Protein AF-A0A3N1PW81-F1 (afdb_monomer)

Solvent-accessible surface area (backbone atoms only — not comparable to full-atom values): 4564 Å² total; per-residue (Å²): 143,87,71,70,68,65,56,54,54,54,50,47,55,52,48,66,62,46,47,60,27,54,51,26,40,52,52,13,52,53,24,43,53,49,13,52,51,26,45,52,47,19,65,77,67,69,40,68,70,31,46,56,53,17,52,52,26,42,54,52,14,51,52,24,39,52,50,17,51,50,49,49,53,51,54,51,57,54,50,56,57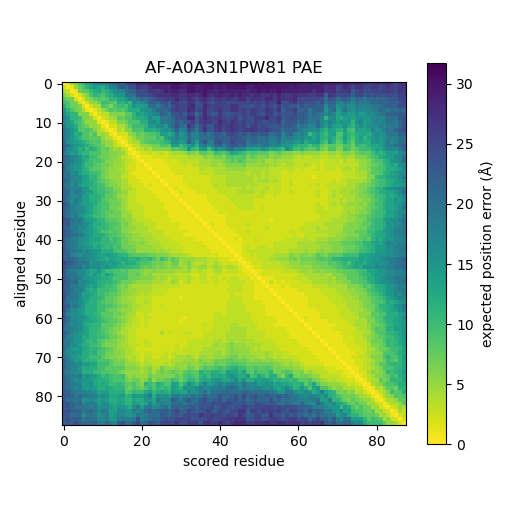,51,57,64,59,77,77,111

Structure (mmCIF, N/CA/C/O backbone):
data_AF-A0A3N1PW81-F1
#
_entry.id   AF-A0A3N1PW81-F1
#
loop_
_atom_site.group_PDB
_atom_site.id
_atom_site.type_symbol
_atom_site.label_atom_id
_atom_site.label_alt_id
_atom_site.label_comp_id
_atom_site.label_asym_id
_atom_site.label_entity_id
_atom_site.label_seq_id
_atom_site.pdbx_PDB_ins_code
_atom_site.Cartn_x
_atom_site.Cartn_y
_atom_site.Cartn_z
_atom_site.occupancy
_atom_site.B_iso_or_equiv
_atom_site.auth_seq_id
_atom_site.auth_comp_id
_atom_site.auth_asym_id
_atom_site.auth_atom_id
_atom_site.pdbx_PDB_model_num
ATOM 1 N N . MET A 1 1 ? 42.413 7.176 -20.833 1.00 46.41 1 MET A N 1
ATOM 2 C CA . MET A 1 1 ? 41.748 6.811 -19.563 1.00 46.41 1 MET A CA 1
ATOM 3 C C . MET A 1 1 ? 40.652 7.833 -19.283 1.00 46.41 1 MET A C 1
ATOM 5 O O . MET A 1 1 ? 40.857 8.754 -18.506 1.00 46.41 1 MET A O 1
ATOM 9 N N . HIS A 1 2 ? 39.518 7.725 -19.970 1.00 51.72 2 HIS A N 1
ATOM 10 C CA . HIS A 1 2 ? 38.354 8.587 -19.757 1.00 51.72 2 HIS A CA 1
ATOM 11 C C . HIS A 1 2 ? 37.109 7.740 -19.969 1.00 51.72 2 HIS A C 1
ATOM 13 O O . HIS A 1 2 ? 36.635 7.629 -21.087 1.00 51.72 2 HIS A O 1
ATOM 19 N N . GLU A 1 3 ? 36.634 7.105 -18.901 1.00 52.78 3 GLU A N 1
ATOM 20 C CA . GLU A 1 3 ? 35.360 6.381 -18.915 1.00 52.78 3 GLU A CA 1
ATOM 21 C C . GLU A 1 3 ? 34.606 6.294 -17.562 1.00 52.78 3 GLU A C 1
ATOM 23 O O . GLU A 1 3 ? 33.751 5.429 -17.430 1.00 52.78 3 GLU A O 1
ATOM 28 N N . PRO A 1 4 ? 34.815 7.161 -16.539 1.00 53.75 4 PRO A N 1
ATOM 29 C CA . PRO A 1 4 ? 33.945 7.116 -15.360 1.00 53.75 4 PRO A CA 1
ATOM 30 C C . PRO A 1 4 ? 32.605 7.844 -15.569 1.00 53.75 4 PRO A C 1
ATOM 32 O O . PRO A 1 4 ? 31.620 7.478 -14.949 1.00 53.75 4 PRO A O 1
ATOM 35 N N . VAL A 1 5 ? 32.537 8.867 -16.432 1.00 53.44 5 VAL A N 1
ATOM 36 C CA . VAL A 1 5 ? 31.366 9.769 -16.496 1.00 53.44 5 VAL A CA 1
ATOM 37 C C . VAL A 1 5 ? 30.149 9.115 -17.154 1.00 53.44 5 VAL A C 1
ATOM 39 O O . VAL A 1 5 ? 29.030 9.322 -16.699 1.00 53.44 5 VAL A O 1
ATOM 42 N N . GLN A 1 6 ? 30.344 8.314 -18.204 1.00 52.47 6 GLN A N 1
ATOM 43 C CA . GLN A 1 6 ? 29.219 7.692 -18.912 1.00 52.47 6 GLN A CA 1
ATOM 44 C C . GLN A 1 6 ? 28.535 6.598 -18.078 1.00 52.47 6 GLN A C 1
ATOM 46 O O . GLN A 1 6 ? 27.312 6.494 -18.111 1.00 52.47 6 GLN A O 1
ATOM 51 N N . ILE A 1 7 ? 29.293 5.844 -17.273 1.00 56.28 7 ILE A N 1
ATOM 52 C CA . ILE A 1 7 ? 28.749 4.776 -16.418 1.00 56.28 7 ILE A CA 1
ATOM 53 C C . ILE A 1 7 ? 27.877 5.367 -15.300 1.00 56.28 7 ILE A C 1
ATOM 55 O O . ILE A 1 7 ? 26.766 4.888 -15.080 1.00 56.28 7 ILE A O 1
ATOM 59 N N . THR A 1 8 ? 28.318 6.452 -14.653 1.00 56.34 8 THR A N 1
ATOM 60 C CA . THR A 1 8 ? 27.545 7.100 -13.579 1.00 56.34 8 THR A CA 1
ATOM 61 C C . THR A 1 8 ? 26.222 7.683 -14.084 1.00 56.34 8 THR A C 1
ATOM 63 O O . THR A 1 8 ? 25.203 7.563 -13.413 1.00 56.34 8 THR A O 1
ATOM 66 N N . VAL A 1 9 ? 26.207 8.268 -15.289 1.00 55.19 9 VAL A N 1
ATOM 67 C CA . VAL A 1 9 ? 24.985 8.836 -15.893 1.00 55.19 9 VAL A CA 1
ATOM 68 C C . VAL A 1 9 ? 23.988 7.736 -16.289 1.00 55.19 9 VAL A C 1
ATOM 70 O O . VAL A 1 9 ? 22.780 7.908 -16.122 1.00 55.19 9 VAL A O 1
ATOM 73 N N . LEU A 1 10 ? 24.478 6.586 -16.767 1.00 54.28 10 LEU A N 1
ATOM 74 C CA . LEU A 1 10 ? 23.647 5.420 -17.093 1.00 54.28 10 LEU A CA 1
ATOM 75 C C . LEU A 1 10 ? 23.051 4.760 -15.835 1.00 54.28 10 LEU A C 1
ATOM 77 O O . LEU A 1 10 ? 21.878 4.377 -15.841 1.00 54.28 10 LEU A O 1
ATOM 81 N N . GLU A 1 11 ? 23.815 4.664 -14.741 1.00 58.28 11 GLU A N 1
ATOM 82 C CA . GLU A 1 11 ? 23.299 4.201 -13.445 1.00 58.28 11 GLU A CA 1
ATOM 83 C C . GLU A 1 11 ? 22.269 5.172 -12.857 1.00 58.28 11 GLU A C 1
ATOM 85 O O . GLU A 1 11 ? 21.211 4.729 -12.407 1.00 58.28 11 GLU A O 1
ATOM 90 N N . GLU A 1 12 ? 22.516 6.484 -12.915 1.00 54.31 12 GLU A N 1
ATOM 91 C CA . GLU A 1 12 ? 21.552 7.492 -12.465 1.00 54.31 12 GLU A CA 1
ATOM 92 C C . GLU A 1 12 ? 20.244 7.411 -13.261 1.00 54.31 12 GLU A C 1
ATOM 94 O O . GLU A 1 12 ? 19.179 7.322 -12.654 1.00 54.31 12 GLU A O 1
ATOM 99 N N . GLY A 1 13 ? 20.286 7.349 -14.597 1.00 58.03 13 GLY A N 1
ATOM 100 C CA . GLY A 1 13 ? 19.077 7.215 -15.423 1.00 58.03 13 GLY A CA 1
ATOM 101 C C . GLY A 1 13 ? 18.248 5.969 -15.085 1.00 58.03 13 GLY A C 1
ATOM 102 O O . GLY A 1 13 ? 17.017 6.028 -15.008 1.00 58.03 13 GLY A O 1
ATOM 103 N N . LYS A 1 14 ? 18.918 4.850 -14.790 1.00 60.66 14 LYS A N 1
ATOM 104 C CA . LYS A 1 14 ? 18.274 3.590 -14.395 1.00 60.66 14 LYS A CA 1
ATOM 105 C C . LYS A 1 14 ? 17.664 3.661 -12.991 1.00 60.66 14 LYS A C 1
ATOM 107 O O . LYS A 1 14 ? 16.550 3.178 -12.779 1.00 60.66 14 LYS A O 1
ATOM 112 N N . ILE A 1 15 ? 18.355 4.301 -12.046 1.00 61.84 15 ILE A N 1
ATOM 113 C CA . ILE A 1 15 ? 17.865 4.524 -10.679 1.00 61.84 15 ILE A CA 1
ATOM 114 C C . ILE A 1 15 ? 16.657 5.465 -10.698 1.00 61.84 15 ILE A C 1
ATOM 116 O O . ILE A 1 15 ? 15.625 5.126 -10.121 1.00 61.84 15 ILE A O 1
ATOM 120 N N . TRP A 1 16 ? 16.732 6.594 -11.406 1.00 63.59 16 TRP A N 1
ATOM 121 C CA . TRP A 1 16 ? 15.630 7.557 -11.508 1.00 63.59 16 TRP A CA 1
ATOM 122 C C . TRP A 1 16 ? 14.414 7.000 -12.262 1.00 63.59 16 TRP A C 1
ATOM 124 O O . TRP A 1 16 ? 13.290 7.385 -11.948 1.00 63.59 16 TRP A O 1
ATOM 134 N N . GLY A 1 17 ? 14.606 6.051 -13.186 1.00 66.12 17 GLY A N 1
ATOM 135 C CA . GLY A 1 17 ? 13.516 5.318 -13.840 1.00 66.12 17 GLY A CA 1
ATOM 136 C C . GLY A 1 17 ? 12.841 4.267 -12.945 1.00 66.12 17 GLY A C 1
ATOM 137 O O . GLY A 1 17 ? 11.621 4.107 -12.992 1.00 66.12 17 GLY A O 1
ATOM 138 N N . MET A 1 18 ? 13.600 3.573 -12.085 1.00 73.75 18 MET A N 1
ATOM 139 C CA . MET A 1 18 ? 13.057 2.561 -11.158 1.00 73.75 18 MET A CA 1
ATOM 140 C C . MET A 1 18 ? 12.469 3.152 -9.869 1.00 73.75 18 MET A C 1
ATOM 142 O O . MET 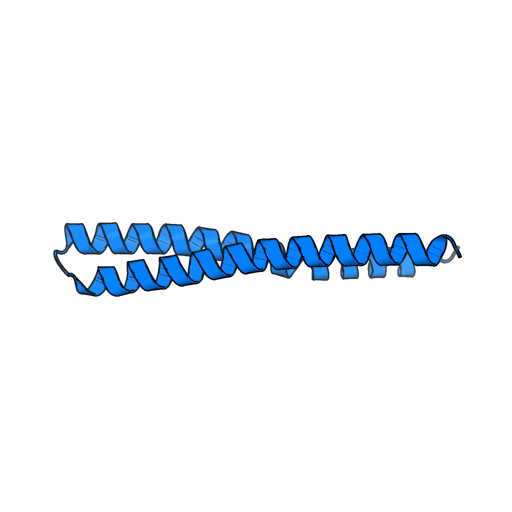A 1 18 ? 11.532 2.585 -9.306 1.00 73.75 18 MET A O 1
ATOM 146 N N . LEU A 1 19 ? 12.979 4.291 -9.402 1.00 83.19 19 LEU A N 1
ATOM 147 C CA . LEU A 1 19 ? 12.555 4.932 -8.156 1.00 83.19 19 LEU A CA 1
ATOM 148 C C . LEU A 1 19 ? 11.042 5.230 -8.078 1.00 83.19 19 LEU A C 1
ATOM 150 O O . LEU A 1 19 ? 10.436 4.874 -7.064 1.00 83.19 19 LEU A O 1
ATOM 154 N N . PRO A 1 20 ? 10.377 5.799 -9.105 1.00 84.25 20 PRO A N 1
ATOM 155 C CA . PRO A 1 20 ? 8.934 6.029 -9.050 1.00 84.25 20 PRO A CA 1
ATOM 156 C C . PRO A 1 20 ? 8.125 4.724 -8.999 1.00 84.25 20 PRO A C 1
ATOM 158 O O . PRO A 1 20 ? 7.078 4.690 -8.350 1.00 84.25 20 PRO A O 1
ATOM 161 N N . ARG A 1 21 ? 8.614 3.629 -9.604 1.00 86.81 21 ARG A N 1
ATOM 162 C CA . ARG A 1 21 ? 7.960 2.310 -9.550 1.00 86.81 21 ARG A CA 1
ATOM 163 C C . ARG A 1 21 ? 7.948 1.748 -8.134 1.00 86.81 21 ARG A C 1
ATOM 165 O O . ARG A 1 21 ? 6.894 1.327 -7.651 1.00 86.81 21 ARG A O 1
ATOM 172 N N . GLU A 1 22 ? 9.117 1.717 -7.501 1.00 87.81 22 GLU A N 1
ATOM 173 C CA . GLU A 1 22 ? 9.285 1.188 -6.144 1.00 87.81 22 GLU A CA 1
ATOM 174 C C . GLU A 1 22 ? 8.537 2.051 -5.128 1.00 87.81 22 GLU A C 1
ATOM 176 O O . GLU A 1 22 ? 7.862 1.528 -4.240 1.00 87.81 22 GLU A O 1
ATOM 181 N N . LEU A 1 23 ? 8.568 3.376 -5.308 1.00 90.38 23 LEU A N 1
ATOM 182 C CA . LEU A 1 23 ? 7.808 4.300 -4.475 1.00 90.38 23 LEU A CA 1
ATOM 183 C C . LEU A 1 23 ? 6.301 4.052 -4.602 1.00 90.38 23 LEU A C 1
ATOM 185 O O . LEU A 1 23 ? 5.614 3.999 -3.581 1.00 90.38 23 LEU A O 1
ATOM 189 N N . ALA A 1 24 ? 5.785 3.869 -5.821 1.00 90.69 24 ALA A N 1
ATOM 190 C CA . ALA A 1 24 ? 4.374 3.568 -6.042 1.00 90.69 24 ALA A CA 1
ATOM 191 C C . ALA A 1 24 ? 3.979 2.220 -5.417 1.00 90.69 24 ALA A C 1
ATOM 193 O O . ALA A 1 24 ? 2.962 2.137 -4.728 1.00 90.69 24 ALA A O 1
ATOM 194 N N . TYR A 1 25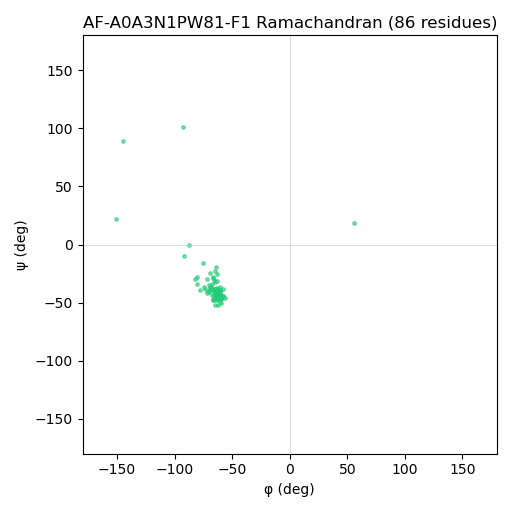 ? 4.815 1.189 -5.564 1.00 90.94 25 TYR A N 1
ATOM 195 C CA . TYR A 1 25 ? 4.575 -0.125 -4.966 1.00 90.94 25 TYR A CA 1
ATOM 196 C C . TYR A 1 25 ? 4.538 -0.069 -3.432 1.00 90.94 25 TYR A C 1
ATOM 198 O O . TYR A 1 25 ? 3.564 -0.505 -2.810 1.00 90.94 25 TYR A O 1
ATOM 206 N N . ALA A 1 26 ? 5.568 0.520 -2.817 1.00 92.75 26 ALA A N 1
ATOM 207 C CA . ALA A 1 26 ? 5.667 0.656 -1.368 1.00 92.75 26 ALA A CA 1
ATOM 208 C C . ALA A 1 26 ? 4.526 1.515 -0.804 1.00 92.75 26 ALA A C 1
ATOM 210 O O . ALA A 1 26 ? 3.885 1.129 0.174 1.00 92.75 26 ALA A O 1
ATOM 211 N N . SER A 1 27 ? 4.220 2.644 -1.453 1.00 92.56 27 SER A N 1
ATOM 212 C CA . SER A 1 27 ? 3.123 3.531 -1.043 1.00 92.56 27 SER A CA 1
ATOM 213 C C . SER A 1 27 ? 1.765 2.839 -1.149 1.00 92.56 27 SER A C 1
ATOM 215 O O . SER A 1 27 ? 0.935 2.973 -0.249 1.00 92.56 27 SER A O 1
ATOM 217 N N . GLY A 1 28 ? 1.554 2.045 -2.204 1.00 92.50 28 GLY A N 1
ATOM 218 C CA . GLY A 1 28 ? 0.366 1.211 -2.349 1.00 92.50 28 GLY A CA 1
ATOM 219 C C . GLY A 1 28 ? 0.222 0.213 -1.198 1.00 92.50 28 GLY A C 1
ATOM 220 O O . GLY A 1 28 ? -0.839 0.127 -0.580 1.00 92.50 28 GLY A O 1
ATOM 221 N N . GLY A 1 29 ? 1.309 -0.480 -0.843 1.00 91.81 29 GLY A N 1
ATOM 222 C CA . GLY A 1 29 ? 1.351 -1.397 0.302 1.00 91.81 29 GLY A CA 1
ATOM 223 C C . GLY A 1 29 ? 1.022 -0.720 1.638 1.00 91.81 29 GLY A C 1
ATOM 224 O O . GLY A 1 29 ? 0.197 -1.225 2.402 1.00 91.81 29 GLY A O 1
ATOM 225 N N . VAL A 1 30 ? 1.605 0.454 1.900 1.00 95.25 30 VAL A N 1
ATOM 226 C CA . VAL A 1 30 ? 1.316 1.250 3.108 1.00 95.25 30 VAL A CA 1
ATOM 227 C C . VAL A 1 30 ? -0.160 1.649 3.170 1.00 95.25 30 VAL A C 1
ATOM 229 O O . VAL A 1 30 ? -0.773 1.570 4.234 1.00 95.25 30 VAL A O 1
ATOM 232 N N . LEU A 1 31 ? -0.764 2.026 2.042 1.00 94.75 31 LEU A N 1
ATOM 233 C CA . LEU A 1 31 ? -2.184 2.375 1.992 1.00 94.75 31 LEU A CA 1
ATOM 234 C C . LEU A 1 31 ? -3.105 1.180 2.239 1.00 94.75 31 LEU A C 1
ATOM 236 O O . LEU A 1 31 ? -4.132 1.351 2.890 1.00 94.75 31 LEU A O 1
ATOM 240 N N . PHE A 1 32 ? -2.742 -0.029 1.807 1.00 93.62 32 PHE A N 1
ATOM 241 C CA . PHE A 1 32 ? -3.505 -1.229 2.168 1.00 93.62 32 PHE A CA 1
ATOM 242 C C . PHE A 1 32 ? -3.443 -1.524 3.670 1.00 93.62 32 PHE A C 1
ATOM 244 O O . PHE A 1 32 ? -4.468 -1.858 4.269 1.00 93.62 32 PHE A O 1
ATOM 251 N N . LEU A 1 33 ? -2.279 -1.340 4.301 1.00 95.69 33 LEU A N 1
ATOM 252 C CA . LEU A 1 33 ? -2.156 -1.441 5.760 1.00 95.69 33 LEU A CA 1
ATOM 253 C C . LEU A 1 33 ? -3.002 -0.377 6.467 1.00 95.69 33 LEU A C 1
ATOM 255 O O . LEU A 1 33 ? -3.692 -0.681 7.440 1.00 95.69 33 LEU A O 1
ATOM 259 N N . LEU A 1 34 ? -3.001 0.854 5.952 1.00 94.69 34 LEU A N 1
ATOM 260 C CA . LEU A 1 34 ? -3.825 1.938 6.477 1.00 94.69 34 LEU A CA 1
ATOM 261 C C . LEU A 1 34 ? -5.324 1.636 6.327 1.00 94.69 34 LEU A C 1
ATOM 263 O O . LEU A 1 34 ? -6.086 1.847 7.268 1.00 94.69 34 LEU A O 1
ATOM 267 N N . ALA A 1 35 ? -5.744 1.090 5.182 1.00 94.44 35 ALA A N 1
ATOM 268 C CA . ALA A 1 35 ? -7.119 0.659 4.947 1.00 94.44 35 ALA A CA 1
ATOM 269 C C . ALA A 1 35 ? -7.546 -0.410 5.964 1.00 94.44 35 ALA A C 1
ATOM 271 O O . ALA A 1 35 ? -8.604 -0.286 6.578 1.00 94.44 35 ALA A O 1
ATOM 272 N N . ALA A 1 36 ? -6.699 -1.416 6.205 1.00 94.75 36 ALA A N 1
ATOM 273 C CA . ALA A 1 36 ? -6.948 -2.425 7.231 1.00 94.75 36 ALA A CA 1
ATOM 274 C C . ALA A 1 36 ? -7.049 -1.799 8.634 1.00 94.75 36 ALA A C 1
ATOM 276 O O . ALA A 1 36 ? -7.963 -2.128 9.390 1.00 94.75 36 ALA A O 1
ATOM 277 N N . GLY A 1 37 ? -6.169 -0.847 8.961 1.00 94.69 37 GLY A N 1
ATOM 278 C CA . GLY A 1 37 ? -6.215 -0.097 10.217 1.00 94.69 37 GLY A CA 1
ATOM 279 C C . GLY A 1 37 ? -7.524 0.674 10.405 1.00 94.69 37 GLY A C 1
ATOM 280 O O . GLY A 1 37 ? -8.135 0.594 11.472 1.00 94.69 37 GLY A O 1
ATOM 281 N N . PHE A 1 38 ? -8.006 1.359 9.364 1.00 94.62 38 PHE A N 1
ATOM 282 C CA . PHE A 1 38 ? -9.299 2.043 9.400 1.00 94.62 38 PHE A CA 1
ATOM 283 C C . PHE A 1 38 ? -10.476 1.076 9.532 1.00 94.62 38 PHE A C 1
ATOM 285 O O . PHE A 1 38 ? -11.403 1.369 10.283 1.00 94.62 38 PHE A O 1
ATOM 292 N N . ALA A 1 39 ? -10.436 -0.085 8.877 1.00 93.19 39 ALA A N 1
ATOM 293 C CA . ALA A 1 39 ? -11.484 -1.094 9.007 1.00 93.19 39 ALA A CA 1
ATOM 294 C C . ALA A 1 39 ? -11.560 -1.646 10.440 1.00 93.19 39 ALA A C 1
ATOM 296 O O . ALA A 1 39 ? -12.645 -1.757 11.016 1.00 93.19 39 ALA A O 1
ATOM 297 N N . VAL A 1 40 ? -10.403 -1.929 11.048 1.00 94.88 40 VAL A N 1
ATOM 298 C CA . VAL A 1 40 ? -10.309 -2.355 12.452 1.00 94.88 40 VAL A CA 1
ATOM 299 C C . VAL A 1 40 ? -10.815 -1.251 13.384 1.00 94.88 40 VAL A C 1
ATOM 301 O O . VAL A 1 40 ? -11.612 -1.524 14.281 1.00 94.88 40 VAL A O 1
ATOM 304 N N . ALA A 1 41 ? -10.421 0.004 13.151 1.00 92.69 41 ALA A N 1
ATOM 305 C CA . ALA A 1 41 ? -10.901 1.143 13.930 1.00 92.69 41 ALA A CA 1
ATOM 306 C C . ALA A 1 41 ? -12.423 1.321 13.813 1.00 92.69 41 ALA A C 1
ATOM 308 O O . ALA A 1 41 ? -13.085 1.520 14.832 1.00 92.69 41 ALA A O 1
ATOM 309 N N . ALA A 1 42 ? -1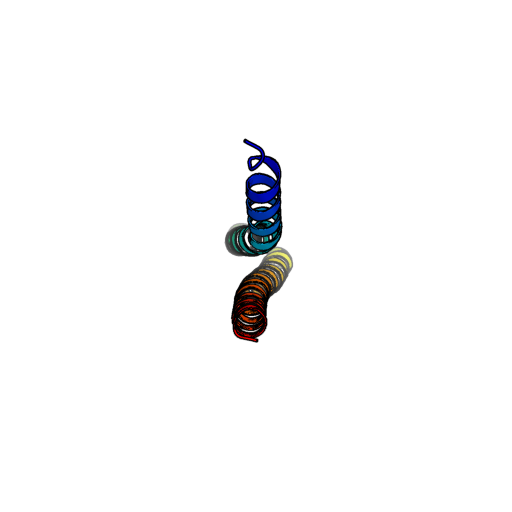2.994 1.186 12.611 1.00 93.31 42 ALA A N 1
ATOM 310 C CA . ALA A 1 42 ? -14.437 1.245 12.378 1.00 93.31 42 ALA A CA 1
ATOM 311 C C . ALA A 1 42 ? -15.182 0.189 13.205 1.00 93.31 42 ALA A C 1
ATOM 313 O O . ALA A 1 42 ? -16.185 0.493 13.850 1.00 93.31 42 ALA A O 1
ATOM 314 N N . PHE A 1 43 ? -14.656 -1.038 13.229 1.00 92.75 43 PHE A N 1
ATOM 315 C CA . PHE A 1 43 ? -15.242 -2.147 13.975 1.00 92.75 43 PHE A CA 1
ATOM 316 C C . PHE A 1 43 ? -15.179 -1.929 15.494 1.00 92.75 43 PHE A C 1
ATOM 318 O O . PHE A 1 43 ? -16.186 -2.090 16.184 1.00 92.75 43 PHE A O 1
ATOM 325 N N . LEU A 1 44 ? -14.017 -1.518 16.013 1.00 95.50 44 LEU A N 1
ATOM 326 C CA . LEU A 1 44 ? -13.802 -1.312 17.450 1.00 95.50 44 LEU A CA 1
ATOM 327 C C . LEU A 1 44 ? -14.574 -0.109 17.999 1.00 95.50 44 LEU A C 1
ATOM 329 O O . LEU A 1 44 ? -15.082 -0.157 19.116 1.00 95.50 44 LEU A O 1
ATOM 333 N N . THR A 1 45 ? -14.656 0.972 17.227 1.00 94.50 45 THR A N 1
ATOM 334 C CA . THR A 1 45 ? -15.293 2.223 17.666 1.00 94.50 45 THR A CA 1
ATOM 335 C C . THR A 1 45 ? -16.774 2.307 17.296 1.00 94.50 45 THR A C 1
ATOM 337 O O . THR A 1 45 ? -17.452 3.221 17.759 1.00 94.50 45 THR A O 1
ATOM 340 N N . GLN A 1 46 ? -17.279 1.385 16.460 1.00 92.44 46 GLN A N 1
ATOM 341 C CA . GLN A 1 46 ? -18.620 1.432 15.848 1.00 92.44 46 GLN A CA 1
ATOM 342 C C . GLN A 1 46 ? -18.883 2.721 15.048 1.00 92.44 46 GLN A C 1
ATOM 344 O O . GLN A 1 46 ? -20.024 3.082 14.752 1.00 92.44 46 GLN A O 1
ATOM 349 N N . GLN A 1 47 ? -17.820 3.436 14.680 1.00 92.06 47 GLN A N 1
ATOM 350 C CA . GLN A 1 47 ? -17.904 4.665 13.914 1.00 92.06 47 GLN A CA 1
ATOM 351 C C . GLN A 1 47 ? -17.778 4.352 12.426 1.00 92.06 47 GLN A C 1
ATOM 353 O O . GLN A 1 47 ? -16.689 4.166 11.883 1.00 92.06 47 GLN A O 1
ATOM 358 N N . TRP A 1 48 ? -18.920 4.340 11.744 1.00 87.12 48 TRP A N 1
ATOM 359 C CA . TRP A 1 48 ? -19.008 3.970 10.332 1.00 87.12 48 TRP A CA 1
ATOM 360 C C . TRP A 1 48 ? -18.261 4.917 9.383 1.00 87.12 48 TRP A C 1
ATOM 362 O O . TRP A 1 48 ? -17.910 4.512 8.279 1.00 87.12 48 TRP A O 1
ATOM 372 N N . TRP A 1 49 ? -17.949 6.150 9.798 1.00 88.88 49 TRP A N 1
ATOM 373 C CA . TRP A 1 49 ? -17.200 7.097 8.962 1.00 88.88 49 TRP A CA 1
ATOM 374 C C . TRP A 1 49 ? -15.775 6.609 8.636 1.00 88.88 49 TRP A C 1
ATOM 376 O O . TRP A 1 49 ? -15.250 6.934 7.570 1.00 88.88 49 TRP A O 1
ATOM 386 N N . PHE A 1 50 ? -15.178 5.754 9.476 1.00 90.94 50 PHE A N 1
ATOM 387 C CA . PHE A 1 50 ? -13.882 5.123 9.198 1.00 90.94 50 PHE A CA 1
ATOM 388 C C . PHE A 1 50 ? -13.910 4.179 7.983 1.00 90.94 50 PHE A C 1
ATOM 390 O O . PHE A 1 50 ? -12.875 3.975 7.341 1.00 90.94 50 PHE A O 1
ATOM 397 N N . PHE A 1 51 ? -15.078 3.656 7.588 1.00 90.00 51 PHE A N 1
ATOM 398 C CA . PHE A 1 51 ? -15.192 2.919 6.324 1.00 90.00 51 PHE A CA 1
ATOM 399 C C . PHE A 1 51 ? -14.903 3.812 5.116 1.00 90.00 51 PHE A C 1
ATOM 401 O O . PHE A 1 51 ? -14.319 3.336 4.146 1.00 90.00 51 PHE A O 1
ATOM 408 N N . GLY A 1 52 ? -15.214 5.111 5.190 1.00 92.00 52 GLY A N 1
ATOM 409 C CA . GLY A 1 52 ? -14.826 6.069 4.154 1.00 92.00 52 GLY A CA 1
ATOM 410 C C . GLY A 1 52 ? -13.307 6.126 3.975 1.00 92.00 52 GLY A C 1
ATOM 411 O O . GLY A 1 52 ? -12.814 6.033 2.852 1.00 92.00 52 GLY A O 1
ATOM 412 N N . GLY A 1 53 ? -12.561 6.173 5.084 1.00 92.12 53 GLY A N 1
ATOM 413 C CA . GLY A 1 53 ? -11.095 6.107 5.072 1.00 92.12 53 GLY A CA 1
ATOM 414 C C . GLY A 1 53 ? -10.564 4.776 4.533 1.00 92.12 53 GLY A C 1
ATOM 415 O O . GLY A 1 53 ? -9.621 4.764 3.747 1.00 92.12 53 GLY A O 1
ATOM 416 N N . THR A 1 54 ? -11.217 3.666 4.887 1.00 92.81 54 THR A N 1
ATOM 417 C CA . THR A 1 54 ? -10.884 2.320 4.385 1.00 92.81 54 THR A CA 1
ATOM 418 C C . THR A 1 54 ? -11.006 2.240 2.864 1.00 92.81 54 THR A C 1
ATOM 420 O O . THR A 1 54 ? -10.075 1.805 2.188 1.00 92.81 54 THR A O 1
ATOM 423 N N . VAL A 1 55 ? -12.139 2.687 2.314 1.00 94.62 55 VAL A N 1
ATOM 424 C CA . VAL A 1 55 ? -12.404 2.658 0.869 1.00 94.62 55 VAL A CA 1
ATOM 425 C C . VAL A 1 55 ? -11.442 3.579 0.126 1.00 94.62 55 VAL A C 1
ATOM 427 O O . VAL A 1 55 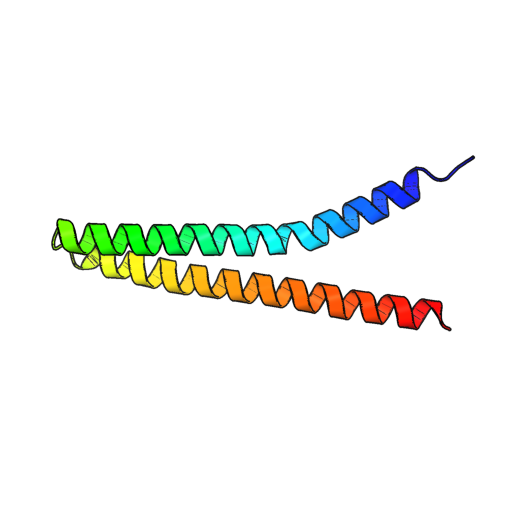? -10.852 3.165 -0.870 1.00 94.62 55 VAL A O 1
ATOM 430 N N . LEU A 1 56 ? -11.231 4.801 0.624 1.00 95.44 56 LEU A N 1
ATOM 431 C CA . LEU A 1 56 ? -10.325 5.760 -0.006 1.00 95.44 56 LEU A CA 1
ATOM 432 C C . LEU A 1 56 ? -8.883 5.236 -0.039 1.00 95.44 56 LEU A C 1
ATOM 434 O O . LEU A 1 56 ? -8.230 5.294 -1.083 1.00 95.44 56 LEU A O 1
ATOM 438 N N . ALA A 1 57 ? -8.402 4.685 1.077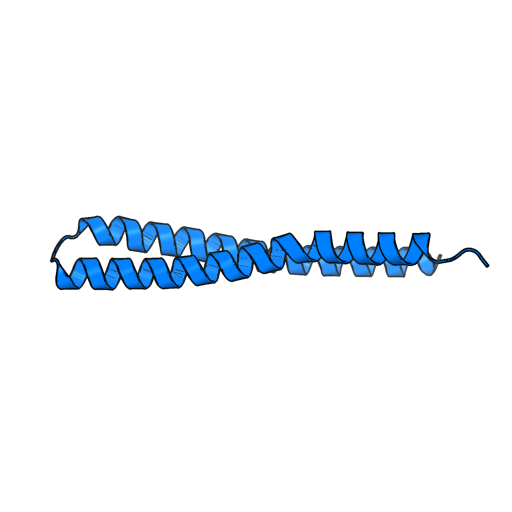 1.00 93.94 57 ALA A N 1
ATOM 439 C CA . ALA A 1 57 ? -7.078 4.083 1.154 1.00 93.94 57 ALA A CA 1
ATOM 440 C C . ALA A 1 57 ? -6.961 2.854 0.237 1.00 93.94 57 ALA A C 1
ATOM 442 O O . ALA A 1 57 ? -5.962 2.718 -0.464 1.00 93.94 57 ALA A O 1
ATOM 443 N N . GLY A 1 58 ? -7.999 2.015 0.156 1.00 94.69 58 GLY A N 1
ATOM 444 C CA . GLY A 1 58 ? -8.038 0.862 -0.746 1.00 94.69 58 GLY A CA 1
ATOM 445 C C . GLY A 1 58 ? -7.981 1.244 -2.229 1.00 94.69 58 GLY A C 1
ATOM 446 O O . GLY A 1 58 ? -7.165 0.697 -2.969 1.00 94.69 58 GLY A O 1
ATOM 447 N N . ILE A 1 59 ? -8.791 2.218 -2.662 1.00 96.06 59 ILE A N 1
ATOM 448 C CA . ILE A 1 59 ? -8.790 2.713 -4.052 1.00 96.06 59 ILE A CA 1
ATOM 449 C C . ILE A 1 59 ? -7.439 3.343 -4.392 1.00 96.06 59 ILE A C 1
ATOM 451 O O . ILE A 1 59 ? -6.855 3.036 -5.431 1.00 96.06 59 ILE A O 1
ATOM 455 N N . THR A 1 60 ? -6.918 4.195 -3.507 1.00 95.31 60 THR A N 1
ATOM 456 C CA . THR A 1 60 ? -5.631 4.871 -3.730 1.00 95.31 60 THR A CA 1
ATOM 457 C C . THR A 1 60 ? -4.481 3.862 -3.766 1.00 95.31 60 THR A C 1
ATOM 459 O O . THR A 1 60 ? -3.610 3.947 -4.62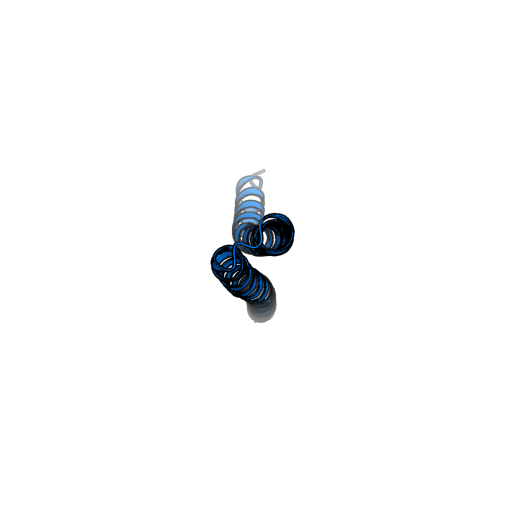9 1.00 95.31 60 THR A O 1
ATOM 462 N N . GLY A 1 61 ? -4.501 2.863 -2.878 1.00 93.75 61 GLY A N 1
ATOM 463 C CA . GLY A 1 61 ? 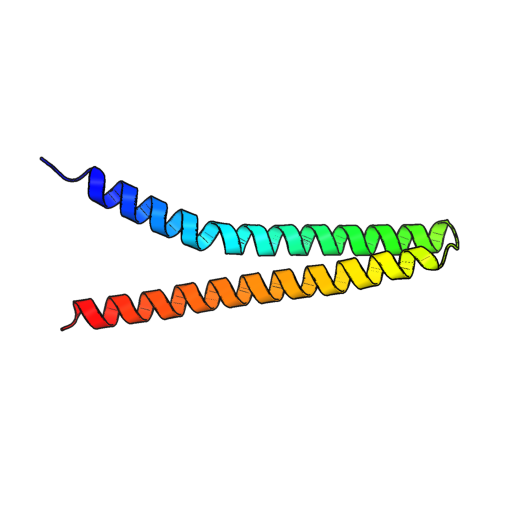-3.514 1.786 -2.851 1.00 93.75 61 GLY A CA 1
ATOM 464 C C . GLY A 1 61 ? -3.534 0.938 -4.124 1.00 93.75 61 GLY A C 1
ATOM 465 O O . GLY A 1 61 ? -2.478 0.654 -4.691 1.00 93.75 61 GLY A O 1
ATOM 466 N N . ALA A 1 62 ? -4.725 0.604 -4.628 1.00 93.94 62 ALA A N 1
ATOM 467 C CA . ALA A 1 62 ? -4.886 -0.112 -5.893 1.00 93.94 62 ALA A CA 1
ATOM 468 C C . ALA A 1 62 ? -4.396 0.713 -7.095 1.00 93.94 62 ALA A C 1
ATOM 470 O O . ALA A 1 62 ? -3.699 0.181 -7.957 1.00 93.94 62 ALA A O 1
ATOM 471 N N . ALA A 1 63 ? -4.698 2.014 -7.132 1.00 94.69 63 ALA A N 1
ATOM 472 C CA . ALA A 1 63 ? -4.225 2.912 -8.184 1.00 94.69 63 ALA A CA 1
ATOM 473 C C . ALA A 1 63 ? -2.691 3.022 -8.205 1.00 94.69 63 ALA A C 1
ATOM 475 O O . ALA A 1 63 ? -2.087 3.001 -9.275 1.00 94.69 63 ALA A O 1
ATOM 476 N N . LEU A 1 64 ? -2.048 3.077 -7.036 1.00 93.38 64 LEU A N 1
ATOM 477 C CA . LEU A 1 64 ? -0.587 3.096 -6.924 1.00 93.38 64 LEU A CA 1
ATOM 478 C C . LEU A 1 64 ? 0.056 1.767 -7.333 1.00 93.38 64 LEU A C 1
ATOM 480 O O . LEU A 1 64 ? 1.099 1.771 -7.984 1.00 93.38 64 LEU A O 1
ATOM 484 N N . GLN A 1 65 ? -0.576 0.633 -7.025 1.00 92.25 65 GLN A N 1
ATOM 485 C CA . GLN A 1 65 ? -0.131 -0.655 -7.559 1.00 92.25 65 GLN A CA 1
ATOM 486 C C . GLN A 1 65 ? -0.248 -0.714 -9.084 1.00 92.25 65 GLN A C 1
ATOM 488 O O . GLN A 1 65 ? 0.709 -1.109 -9.747 1.00 92.25 65 GLN A O 1
ATOM 493 N N . ALA A 1 66 ? -1.372 -0.265 -9.647 1.00 91.56 66 ALA A N 1
ATOM 494 C CA . ALA A 1 66 ? -1.548 -0.195 -11.095 1.00 91.56 66 ALA A CA 1
ATOM 495 C C . ALA A 1 66 ? -0.506 0.727 -11.749 1.00 91.56 66 ALA A C 1
ATOM 497 O O . ALA A 1 66 ? 0.082 0.366 -12.765 1.00 91.56 66 ALA A O 1
ATOM 498 N N . LEU A 1 67 ? -0.213 1.875 -11.131 1.00 90.62 67 LEU A N 1
ATOM 499 C CA . LEU A 1 67 ? 0.844 2.783 -11.576 1.00 90.62 67 LEU A CA 1
ATOM 500 C C . LEU A 1 67 ? 2.224 2.114 -11.539 1.00 90.62 67 LEU A C 1
ATOM 502 O O . LEU A 1 67 ? 3.008 2.284 -12.465 1.00 90.62 67 LEU A O 1
ATOM 506 N N . SER A 1 68 ? 2.522 1.339 -10.495 1.00 90.31 68 SER A N 1
ATOM 507 C CA . SER A 1 68 ? 3.784 0.601 -10.395 1.00 90.31 68 SER A CA 1
ATOM 508 C C . SER A 1 68 ? 3.939 -0.424 -11.524 1.00 90.31 68 SER A C 1
ATOM 510 O O . SER A 1 68 ? 4.994 -0.492 -12.154 1.00 90.31 68 SER A O 1
ATOM 512 N N . VAL A 1 69 ? 2.877 -1.173 -11.839 1.00 89.12 69 VAL A N 1
ATOM 513 C CA . VAL A 1 69 ? 2.869 -2.108 -12.977 1.00 89.12 69 VAL A CA 1
ATOM 514 C C . VAL A 1 69 ? 3.053 -1.356 -14.293 1.00 89.12 69 VAL A C 1
ATOM 516 O O . VAL A 1 69 ? 3.926 -1.712 -15.075 1.00 89.12 69 VAL A O 1
ATOM 519 N N . TYR A 1 70 ? 2.326 -0.258 -14.498 1.00 88.00 70 TYR A N 1
ATOM 520 C CA . TYR A 1 70 ? 2.467 0.563 -15.700 1.00 88.00 70 TYR A CA 1
ATOM 521 C C . TYR A 1 70 ? 3.897 1.093 -15.890 1.00 88.00 70 TYR A C 1
ATOM 523 O O . TYR A 1 70 ? 4.453 1.013 -16.981 1.00 88.00 70 TYR A O 1
ATOM 531 N N . LEU A 1 71 ? 4.527 1.590 -14.821 1.00 86.06 71 LEU A N 1
ATOM 532 C CA . LEU A 1 71 ? 5.918 2.050 -14.861 1.00 86.06 71 LEU A CA 1
ATOM 533 C C . LEU A 1 71 ? 6.898 0.908 -15.156 1.00 86.06 71 LEU A C 1
ATOM 535 O O . LEU A 1 71 ? 7.926 1.131 -15.793 1.00 86.06 71 LEU A O 1
ATOM 539 N N . ARG A 1 72 ? 6.593 -0.313 -14.705 1.00 83.19 72 ARG A N 1
ATOM 540 C CA . ARG A 1 72 ? 7.378 -1.505 -15.036 1.00 83.19 72 ARG A CA 1
ATOM 541 C C . ARG A 1 72 ? 7.283 -1.841 -16.522 1.00 83.19 72 ARG A C 1
ATOM 543 O O . ARG A 1 72 ? 8.317 -2.073 -17.138 1.00 83.19 72 ARG A O 1
ATOM 550 N N . A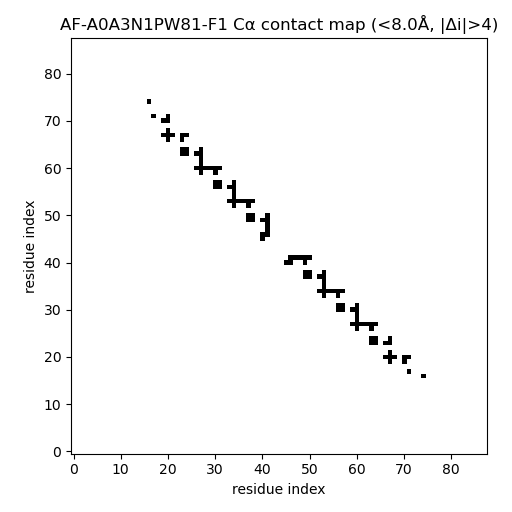SP A 1 73 ? 6.076 -1.848 -17.072 1.00 83.62 73 ASP A N 1
ATOM 551 C CA . ASP A 1 73 ? 5.840 -2.179 -18.479 1.00 83.62 73 ASP A CA 1
ATOM 552 C C . ASP A 1 73 ? 6.458 -1.124 -19.403 1.00 83.62 73 ASP A C 1
ATOM 554 O O . ASP A 1 73 ? 7.105 -1.467 -20.389 1.00 83.62 73 ASP A O 1
ATOM 558 N N . LEU A 1 74 ? 6.356 0.157 -19.032 1.00 82.25 74 LEU A N 1
ATOM 559 C CA . LEU A 1 74 ? 7.003 1.254 -19.751 1.00 82.25 74 LEU A CA 1
ATOM 560 C C . LEU A 1 74 ? 8.533 1.103 -19.777 1.00 82.25 74 LEU A C 1
ATOM 562 O O . LEU A 1 74 ? 9.164 1.384 -20.793 1.00 82.25 74 LEU A O 1
ATOM 566 N N . ALA A 1 75 ? 9.134 0.649 -18.673 1.00 73.44 75 ALA A N 1
ATOM 567 C CA . ALA A 1 75 ? 10.574 0.423 -18.607 1.00 73.44 75 ALA A CA 1
ATOM 568 C C . ALA A 1 75 ? 11.032 -0.710 -19.541 1.00 73.44 75 ALA A C 1
ATOM 570 O O . ALA A 1 75 ? 12.083 -0.571 -20.158 1.00 73.44 75 ALA A O 1
ATOM 571 N N . TYR A 1 76 ? 10.251 -1.790 -19.673 1.00 71.62 76 TYR A N 1
ATOM 572 C CA . TYR A 1 76 ? 10.551 -2.871 -20.621 1.00 71.62 76 TYR A CA 1
ATOM 573 C C . TYR A 1 76 ? 10.322 -2.455 -22.078 1.00 71.62 76 TYR A C 1
ATOM 575 O O . TYR A 1 76 ? 11.159 -2.720 -22.929 1.00 71.62 76 TYR A O 1
ATOM 583 N N . ALA A 1 77 ? 9.239 -1.731 -22.369 1.00 73.38 77 ALA A N 1
ATOM 584 C CA . ALA A 1 77 ? 8.997 -1.230 -23.722 1.00 73.38 77 ALA A CA 1
ATOM 585 C C . ALA A 1 77 ? 10.124 -0.297 -24.203 1.00 73.38 77 ALA A C 1
ATOM 587 O O . ALA A 1 77 ? 10.509 -0.337 -25.365 1.00 73.38 77 ALA A O 1
ATOM 588 N N . ASN A 1 78 ? 10.684 0.519 -23.304 1.00 67.69 78 ASN A N 1
ATOM 589 C CA . ASN A 1 78 ? 11.839 1.352 -23.630 1.00 67.69 78 ASN A CA 1
ATOM 590 C C . ASN A 1 78 ? 13.142 0.559 -23.796 1.00 67.69 78 ASN A C 1
ATOM 592 O O . ASN A 1 78 ? 13.994 1.015 -24.549 1.00 67.69 78 ASN A O 1
ATOM 596 N N . SER A 1 79 ? 13.339 -0.576 -23.110 1.00 61.88 79 SER A N 1
ATOM 597 C CA . SER A 1 79 ? 14.548 -1.386 -23.324 1.00 61.88 79 SER A CA 1
ATOM 598 C C . SER A 1 79 ? 14.548 -2.062 -24.690 1.00 61.88 79 SER A C 1
ATOM 600 O O . SER A 1 79 ? 15.578 -2.040 -25.354 1.00 61.88 79 SER A O 1
ATOM 602 N N . ASP A 1 80 ? 13.396 -2.574 -25.131 1.00 59.22 80 ASP A N 1
ATOM 603 C CA . ASP A 1 80 ? 13.266 -3.228 -26.440 1.00 59.22 80 ASP A CA 1
ATOM 604 C C . ASP A 1 80 ? 13.550 -2.238 -27.588 1.00 59.22 80 ASP A C 1
ATOM 606 O O . ASP A 1 80 ? 14.218 -2.572 -28.560 1.00 59.22 80 ASP A O 1
ATOM 610 N N . LEU A 1 81 ? 13.118 -0.977 -27.446 1.00 60.09 81 LEU A N 1
ATOM 611 C CA . LEU A 1 81 ? 13.393 0.078 -28.432 1.00 60.09 81 LEU A CA 1
ATOM 612 C C . LEU A 1 81 ? 14.880 0.452 -28.540 1.00 60.09 81 LEU A C 1
ATOM 614 O O . LEU A 1 81 ? 15.306 0.905 -29.599 1.00 60.09 81 LEU A O 1
ATOM 618 N N . ILE A 1 82 ? 15.651 0.308 -27.458 1.00 58.81 82 ILE A N 1
ATOM 619 C CA . ILE A 1 82 ? 17.091 0.605 -27.458 1.00 58.81 82 ILE A CA 1
ATOM 620 C C . ILE A 1 82 ? 17.872 -0.536 -28.128 1.00 58.81 82 ILE A C 1
ATOM 622 O O . ILE A 1 82 ? 18.789 -0.256 -28.894 1.00 58.81 82 ILE A O 1
ATOM 626 N N . GLU A 1 83 ? 17.497 -1.801 -27.897 1.00 58.25 83 GLU A N 1
ATOM 627 C CA . GLU A 1 83 ? 18.117 -2.945 -28.593 1.00 58.25 83 GLU A CA 1
ATOM 628 C C . GLU A 1 83 ? 17.897 -2.881 -30.117 1.00 58.25 83 GLU A C 1
ATOM 630 O O . GLU A 1 83 ? 18.830 -3.134 -30.876 1.00 58.25 83 GLU A O 1
ATOM 635 N N . ASP A 1 84 ? 16.716 -2.452 -30.572 1.00 58.72 84 ASP A N 1
ATOM 636 C CA . ASP A 1 84 ? 16.404 -2.318 -32.004 1.00 58.72 84 ASP A CA 1
ATOM 637 C C . ASP A 1 84 ? 17.178 -1.180 -32.719 1.00 58.72 84 ASP A C 1
ATOM 639 O O . ASP A 1 84 ? 17.337 -1.218 -33.945 1.00 58.72 84 ASP A O 1
ATOM 643 N N . GLU A 1 85 ? 17.641 -0.148 -31.997 1.00 57.94 85 GLU A N 1
ATOM 644 C CA . GLU A 1 85 ? 18.463 0.939 -32.564 1.00 57.94 85 GLU A CA 1
ATOM 645 C C . GLU A 1 85 ? 19.943 0.553 -32.706 1.00 57.94 85 GLU A C 1
ATOM 647 O O . GLU A 1 85 ? 20.570 0.969 -33.680 1.00 57.94 85 GLU A O 1
ATOM 652 N N . ASP A 1 86 ? 20.490 -0.264 -31.799 1.00 55.88 86 ASP A N 1
ATOM 653 C CA . ASP A 1 86 ? 21.892 -0.713 -31.852 1.00 55.88 86 ASP A CA 1
ATOM 654 C C . ASP A 1 86 ? 22.144 -1.792 -32.936 1.00 55.88 86 ASP A C 1
ATOM 656 O O . ASP A 1 86 ? 23.291 -2.023 -33.328 1.00 55.88 86 ASP A O 1
ATOM 660 N N . GLU A 1 87 ? 21.096 -2.440 -33.466 1.00 54.56 87 GLU A N 1
ATOM 661 C CA . GLU A 1 87 ? 21.193 -3.429 -34.557 1.00 54.56 87 GLU A CA 1
ATOM 662 C C . GLU A 1 87 ? 21.143 -2.830 -35.986 1.00 54.56 87 GLU A C 1
ATOM 664 O O . GLU A 1 87 ? 21.244 -3.580 -36.967 1.00 54.56 87 GLU A O 1
ATOM 669 N N . ARG A 1 88 ? 21.004 -1.504 -36.144 1.00 48.00 88 ARG A N 1
ATOM 670 C CA . ARG A 1 88 ? 20.936 -0.811 -37.453 1.00 48.00 88 ARG A CA 1
ATOM 671 C C . ARG A 1 88 ? 22.191 -0.019 -37.808 1.00 48.00 88 ARG A C 1
ATOM 673 O O . ARG A 1 88 ? 22.535 -0.038 -39.015 1.00 48.00 88 ARG A O 1
#

Foldseek 3Di:
DDDPPVVVVVVVVVCVLLVLLVVLLVQLVVLQVQLVVLVVVCVVVVPCVSNVSNVVSNVSSVVSNVVSVVSVVVVVVVVVVVVVVVVD

Radius of gyration: 20.2 Å; Cα contacts (8 Å, |Δi|>4): 59; chains: 1; bounding box: 61×13×55 Å

pLDDT: mean 79.81, std 16.5, range [46.41, 96.06]

Sequence (88 aa):
MHEPVQITVLEEGKIWGMLPRELAYASGGVLFLLAAGFAVAAFLTQQWWFFGGTVLAGITGAALQALSVYLRDLAYANSDLIEDEDER

Nearest PDB structures (foldseek):
  6tz4-assembly1_JB  TM=8.649E-01  e=1.388E+00  Homo sapiens
  6tz5-assembly1_AA  TM=7.916E-01  e=1.571E+00  Homo sapiens
  6h2f-assembly1_G  TM=6.559E-01  e=2.012E+00  Aeromonas hydrophila subsp. hydrophila AL09-71

Mean predicted aligned error: 9.93 Å

Secondary structure (DSSP, 8-state):
---HHHHHHHHHHHHHHHHHHHHHHHHHHHHHHHHHHHHHHHHHH--THHHHHHHHHHHHHHHHHHHHHHHHHHHHHHHHHHHHHHT-